Protein AF-F0STV6-F1 (afdb_monomer_lite)

Radius of gyration: 13.62 Å; chains: 1; bounding box: 29×18×43 Å

Sequence (49 aa):
MATTTNKVLRMVFSTQSGSTFSITLPTPREDLTAAEVEVVIELILSNTR

Foldseek 3Di:
DDPPPFDKDWDWDQDPVRDIDIDIDTRDDPPDDPVVVVVVVVVVVVVPD

Secondary structure (DSSP, 8-state):
-------EEEEEEE-TTS-EEEEEEES--TT--HHHHHHHHHHHHHT--

Structure (mmCIF, N/CA/C/O backbone):
data_AF-F0STV6-F1
#
_entry.id   AF-F0STV6-F1
#
loop_
_atom_site.group_PDB
_atom_site.id
_atom_site.type_symbol
_atom_site.label_atom_id
_atom_site.label_alt_id
_atom_site.label_comp_id
_atom_site.label_asym_id
_atom_site.label_entity_id
_atom_site.label_seq_id
_atom_site.pdbx_PDB_ins_code
_atom_site.Cartn_x
_atom_site.Cartn_y
_atom_site.Cartn_z
_atom_site.occupancy
_atom_site.B_iso_or_equiv
_atom_site.auth_seq_id
_atom_site.auth_comp_id
_atom_site.auth_asym_id
_atom_site.auth_atom_id
_atom_site.pdbx_PDB_model_num
ATOM 1 N N . MET A 1 1 ? -16.422 5.583 26.803 1.00 42.12 1 MET A N 1
ATOM 2 C CA . MET A 1 1 ? -15.995 6.156 25.511 1.00 42.12 1 MET A CA 1
ATOM 3 C C . MET A 1 1 ? -14.903 5.249 24.972 1.00 42.12 1 MET A C 1
ATOM 5 O O . MET A 1 1 ? -13.802 5.284 25.500 1.00 42.12 1 MET A O 1
ATOM 9 N N . ALA A 1 2 ? -15.231 4.336 24.055 1.00 53.56 2 ALA A N 1
ATOM 10 C CA . ALA A 1 2 ? -14.234 3.441 23.475 1.00 53.56 2 ALA A CA 1
ATOM 11 C C . ALA A 1 2 ? -13.430 4.234 22.440 1.00 53.56 2 ALA A C 1
ATOM 13 O O . ALA A 1 2 ? -13.975 4.663 21.426 1.00 53.56 2 ALA A O 1
ATOM 14 N N . THR A 1 3 ? -12.159 4.495 22.728 1.00 56.81 3 THR A N 1
ATOM 15 C CA . THR A 1 3 ? -11.245 5.136 21.785 1.00 56.81 3 THR A CA 1
ATOM 16 C C . THR A 1 3 ?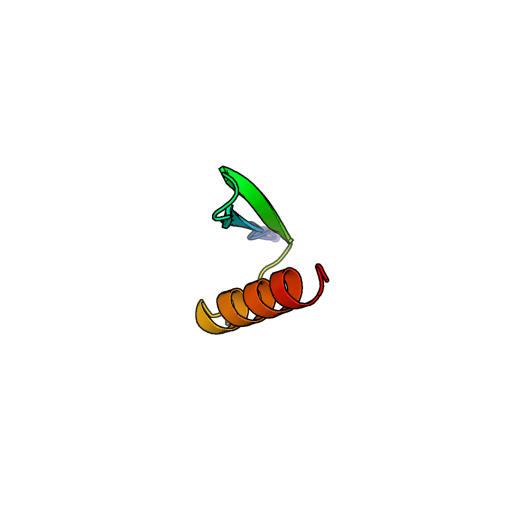 -10.912 4.116 20.702 1.00 56.81 3 THR A C 1
ATOM 18 O O . THR A 1 3 ? -10.050 3.264 20.894 1.00 56.81 3 THR A O 1
ATOM 21 N N . THR A 1 4 ? -11.628 4.143 19.578 1.00 62.81 4 THR A N 1
ATOM 22 C CA . THR A 1 4 ? -11.314 3.282 18.434 1.00 62.81 4 THR A CA 1
ATOM 23 C C . THR A 1 4 ? -10.044 3.816 17.778 1.00 62.81 4 THR A C 1
ATOM 25 O O . THR A 1 4 ? -10.079 4.767 16.997 1.00 62.81 4 THR A O 1
ATOM 28 N N . THR A 1 5 ? -8.890 3.265 18.149 1.00 64.69 5 THR A N 1
ATOM 29 C CA . THR A 1 5 ? -7.606 3.621 17.542 1.00 64.69 5 THR A CA 1
ATOM 30 C C . THR A 1 5 ? -7.572 3.093 16.111 1.00 64.69 5 THR A C 1
ATOM 32 O O . THR A 1 5 ? -7.176 1.958 15.858 1.00 64.69 5 THR A O 1
ATOM 35 N N . ASN A 1 6 ? -7.987 3.925 15.157 1.00 69.38 6 ASN A N 1
ATOM 36 C CA . ASN A 1 6 ? -7.809 3.642 13.739 1.00 69.38 6 ASN A CA 1
ATOM 37 C C . ASN A 1 6 ? -6.331 3.823 13.385 1.00 69.38 6 ASN A C 1
ATOM 39 O O . ASN A 1 6 ? -5.877 4.922 13.067 1.00 69.38 6 ASN A O 1
ATOM 43 N N . LYS A 1 7 ? -5.565 2.733 13.473 1.00 72.50 7 LYS A N 1
ATOM 44 C CA . LYS A 1 7 ? -4.225 2.666 12.889 1.00 72.50 7 LYS A CA 1
ATOM 45 C C . LYS A 1 7 ? -4.392 2.776 11.367 1.00 72.50 7 LYS A C 1
ATOM 47 O O . LYS A 1 7 ? -5.268 2.137 10.785 1.00 72.50 7 LYS A O 1
ATOM 52 N N . VAL A 1 8 ? -3.589 3.616 10.722 1.00 79.94 8 VAL A N 1
ATOM 53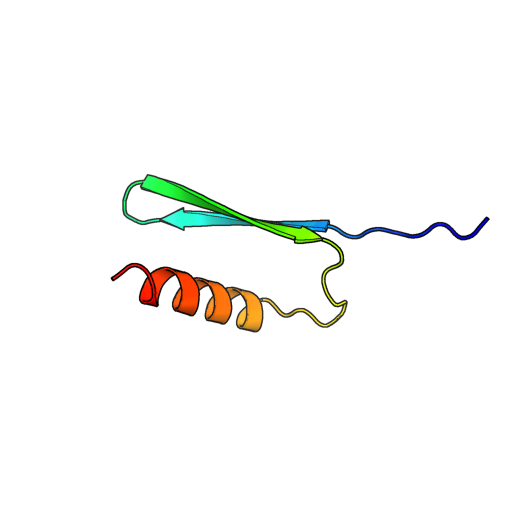 C CA . VAL A 1 8 ? -3.549 3.735 9.259 1.00 79.94 8 VAL A CA 1
ATOM 54 C C . VAL A 1 8 ? -2.108 3.535 8.842 1.00 79.94 8 VAL A C 1
ATOM 56 O O . VAL A 1 8 ? -1.231 4.281 9.278 1.00 79.94 8 VAL A O 1
ATOM 59 N N . LEU A 1 9 ? -1.866 2.529 8.008 1.00 79.56 9 LEU A N 1
ATOM 60 C CA . LEU A 1 9 ? -0.551 2.292 7.439 1.00 79.56 9 LEU A CA 1
ATOM 61 C C . LEU A 1 9 ? -0.502 2.925 6.051 1.00 79.56 9 LEU A C 1
ATOM 63 O O . LEU A 1 9 ? -1.288 2.581 5.168 1.00 79.56 9 LEU A O 1
ATOM 67 N N . ARG A 1 10 ? 0.421 3.868 5.863 1.00 83.81 10 ARG A N 1
ATOM 68 C CA . ARG A 1 10 ? 0.725 4.451 4.557 1.00 83.81 10 ARG A CA 1
ATOM 69 C C . ARG A 1 10 ? 2.109 3.999 4.139 1.00 83.81 10 ARG A C 1
ATOM 71 O O . ARG A 1 10 ? 3.080 4.263 4.841 1.00 83.81 10 ARG A O 1
ATOM 78 N N . MET A 1 11 ? 2.178 3.360 2.985 1.00 80.31 11 MET A N 1
ATOM 79 C CA . MET A 1 11 ? 3.407 2.815 2.431 1.00 80.31 11 MET A CA 1
ATOM 80 C C . MET A 1 11 ? 3.694 3.530 1.119 1.00 80.31 11 MET A C 1
ATOM 82 O O . MET A 1 11 ? 2.805 3.655 0.278 1.00 80.31 11 MET A O 1
ATOM 86 N N . VAL A 1 12 ? 4.905 4.061 0.979 1.00 82.62 12 VAL A N 1
ATOM 87 C CA . VAL A 1 12 ? 5.324 4.842 -0.187 1.00 82.62 12 VAL A CA 1
ATOM 88 C C . VAL A 1 12 ? 6.516 4.143 -0.812 1.00 82.62 12 VAL A C 1
ATOM 90 O O . VAL A 1 12 ? 7.547 3.981 -0.164 1.00 82.62 12 VAL A O 1
ATOM 93 N N . PHE A 1 13 ? 6.367 3.749 -2.069 1.00 75.94 13 PHE A N 1
ATOM 94 C CA . PHE A 1 13 ? 7.377 3.034 -2.834 1.00 75.94 13 PHE A CA 1
ATOM 95 C C . PHE A 1 13 ? 7.857 3.911 -3.975 1.00 75.94 13 PHE A C 1
ATOM 97 O O . PHE A 1 13 ? 7.067 4.387 -4.787 1.00 75.94 13 PHE A O 1
ATOM 104 N N . SER A 1 14 ? 9.160 4.133 -4.045 1.00 77.19 14 SER A N 1
ATOM 105 C CA . SER A 1 14 ? 9.808 4.751 -5.197 1.00 77.19 14 SER A CA 1
ATOM 106 C C . SER A 1 14 ? 10.095 3.684 -6.247 1.00 77.19 14 SER A C 1
ATOM 108 O O . SER A 1 14 ? 10.823 2.728 -5.988 1.00 77.19 14 SER A O 1
ATOM 110 N N . THR A 1 15 ? 9.521 3.849 -7.432 1.00 75.94 15 THR A N 1
ATOM 111 C CA . THR A 1 15 ? 9.772 2.989 -8.594 1.00 75.94 15 THR A CA 1
ATOM 112 C C . THR A 1 15 ? 11.038 3.437 -9.332 1.00 75.94 15 THR A C 1
ATOM 114 O O . THR A 1 15 ? 11.420 4.607 -9.271 1.00 75.94 15 THR A O 1
ATOM 117 N N . GLN A 1 16 ? 11.686 2.524 -10.066 1.00 72.69 16 GLN A N 1
ATOM 118 C CA . GLN A 1 16 ? 12.881 2.843 -10.867 1.00 72.69 16 GLN A CA 1
ATOM 119 C C . GLN A 1 16 ? 12.626 3.895 -11.957 1.00 72.69 16 GLN A C 1
ATOM 121 O O . GLN A 1 16 ? 13.556 4.587 -12.358 1.00 72.69 16 GLN A O 1
ATOM 126 N N . SER A 1 17 ? 11.378 4.064 -12.406 1.00 73.25 17 SER A N 1
ATOM 127 C CA . SER A 1 17 ? 10.986 5.115 -13.354 1.00 73.25 17 SER A CA 1
ATOM 128 C C . SER A 1 17 ? 10.886 6.509 -12.718 1.00 73.25 17 SER A C 1
ATOM 130 O O . SER A 1 17 ? 10.491 7.460 -13.387 1.00 73.25 17 SER A O 1
ATOM 132 N N . GLY A 1 18 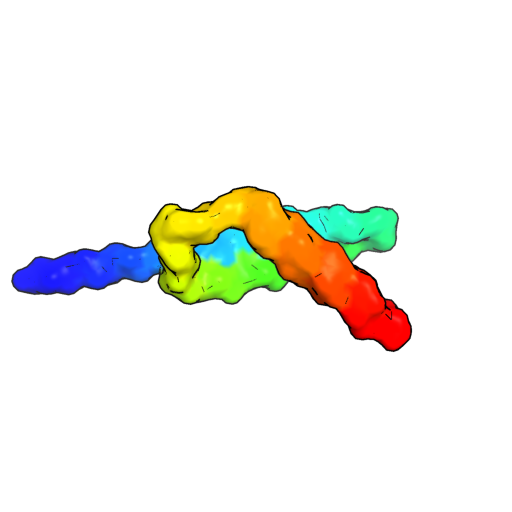? 11.208 6.647 -11.426 1.00 74.12 18 GLY A N 1
ATOM 133 C CA . GLY A 1 18 ? 11.105 7.903 -10.682 1.00 74.12 18 GLY A CA 1
ATOM 134 C C . GLY A 1 18 ? 9.681 8.239 -10.230 1.00 74.12 18 GLY A C 1
ATOM 135 O O . GLY A 1 18 ? 9.456 9.304 -9.660 1.00 74.12 18 GLY A O 1
ATOM 136 N N . SER A 1 19 ? 8.711 7.348 -10.456 1.00 78.62 19 SER A N 1
ATOM 137 C CA . SER A 1 19 ? 7.337 7.508 -9.972 1.00 78.62 19 SER A CA 1
ATOM 138 C C . SER A 1 19 ? 7.202 6.993 -8.540 1.00 78.62 19 SER A C 1
ATOM 140 O O . SER A 1 19 ? 7.862 6.027 -8.152 1.00 78.62 19 SER A O 1
ATOM 142 N N . THR A 1 20 ? 6.331 7.606 -7.746 1.00 81.06 20 THR A N 1
ATOM 143 C CA . THR A 1 20 ? 6.014 7.145 -6.392 1.00 81.06 20 THR A CA 1
ATOM 144 C C . THR A 1 20 ? 4.664 6.441 -6.383 1.00 81.06 20 THR A C 1
ATOM 146 O O . THR A 1 20 ? 3.665 6.972 -6.862 1.00 81.06 20 THR A O 1
ATOM 149 N N . PHE A 1 21 ? 4.627 5.230 -5.836 1.00 77.56 21 PHE A N 1
ATOM 150 C CA . PHE A 1 21 ? 3.403 4.471 -5.625 1.00 77.56 21 PHE A CA 1
ATOM 151 C C . PHE A 1 21 ? 3.053 4.493 -4.140 1.00 77.56 21 PHE A C 1
ATOM 153 O O . PHE A 1 21 ? 3.846 4.063 -3.302 1.00 77.56 21 PHE A O 1
ATOM 160 N N . SER A 1 22 ? 1.882 5.027 -3.796 1.00 80.69 22 SER A N 1
ATOM 161 C CA . SER A 1 22 ? 1.426 5.113 -2.409 1.00 80.69 22 SER A CA 1
ATOM 162 C C . SER A 1 22 ? 0.250 4.178 -2.163 1.00 80.69 22 SER A C 1
ATOM 164 O O . SER A 1 22 ? -0.799 4.330 -2.787 1.00 80.69 22 SER A O 1
ATOM 166 N N . ILE A 1 23 ? 0.397 3.267 -1.205 1.00 80.75 23 ILE A N 1
ATOM 167 C CA . ILE A 1 23 ? -0.669 2.378 -0.745 1.00 80.75 23 ILE A CA 1
ATOM 168 C C . ILE A 1 23 ? -1.118 2.850 0.635 1.00 80.75 23 ILE A C 1
ATOM 170 O O . ILE A 1 23 ? -0.308 2.990 1.554 1.00 80.75 23 ILE A O 1
ATOM 174 N N . THR A 1 24 ? -2.418 3.102 0.777 1.00 82.69 24 THR A N 1
ATOM 175 C CA . THR A 1 24 ? -3.034 3.434 2.065 1.00 82.69 24 THR A CA 1
ATOM 176 C C . THR A 1 24 ? -3.882 2.259 2.516 1.00 82.69 24 THR A C 1
ATOM 178 O O . THR A 1 24 ? -4.868 1.925 1.864 1.00 82.69 24 THR A O 1
ATOM 181 N N . LEU A 1 25 ? -3.497 1.643 3.631 1.00 79.12 25 LEU A N 1
ATOM 182 C CA . LEU A 1 25 ? -4.236 0.559 4.257 1.00 79.12 25 LEU A CA 1
ATOM 183 C C . LEU A 1 25 ? -4.920 1.087 5.530 1.00 79.12 25 LEU A C 1
ATOM 185 O O . LEU A 1 25 ? -4.248 1.291 6.552 1.00 79.12 25 LEU A O 1
ATOM 189 N N . PRO A 1 26 ? -6.240 1.348 5.488 1.00 75.19 26 PRO A N 1
ATOM 190 C CA . PRO A 1 26 ? -7.000 1.609 6.700 1.00 75.19 26 PRO A CA 1
ATOM 191 C C . PRO A 1 26 ? -7.080 0.320 7.523 1.00 75.19 26 PRO A C 1
ATOM 193 O O . PRO A 1 26 ? -7.252 -0.761 6.963 1.00 75.19 26 PRO A O 1
ATOM 196 N N . THR A 1 27 ? -6.955 0.427 8.849 1.00 75.06 27 THR A N 1
ATOM 197 C CA . THR A 1 27 ? -7.024 -0.716 9.780 1.00 75.06 27 THR A CA 1
ATOM 198 C C . THR A 1 27 ? -6.042 -1.847 9.427 1.00 75.06 27 THR A C 1
ATOM 200 O O . THR A 1 27 ? -6.471 -2.957 9.111 1.00 75.06 27 THR A O 1
ATOM 203 N N . PRO A 1 28 ? -4.716 -1.590 9.446 1.00 73.25 28 PRO A N 1
ATOM 204 C CA . PRO A 1 28 ? -3.739 -2.646 9.240 1.00 73.25 28 PRO A CA 1
ATOM 205 C C . PRO A 1 28 ? -3.931 -3.712 10.321 1.00 73.25 28 PRO A C 1
ATOM 207 O O . PRO A 1 28 ? -4.172 -3.392 11.490 1.00 73.25 28 PRO A O 1
ATOM 210 N N . ARG A 1 29 ? -3.836 -4.983 9.922 1.00 76.56 29 ARG A N 1
ATOM 211 C CA . ARG A 1 29 ? -3.826 -6.095 10.878 1.00 76.56 29 ARG A CA 1
ATOM 212 C C . ARG A 1 29 ? -2.620 -5.914 11.801 1.00 76.56 29 ARG A C 1
ATOM 214 O O . ARG A 1 29 ? -1.563 -5.495 11.337 1.00 76.56 29 ARG A O 1
ATOM 221 N N . GLU A 1 30 ? -2.777 -6.197 13.093 1.00 72.75 30 GLU A N 1
ATOM 222 C CA . GLU A 1 30 ? -1.669 -6.037 14.051 1.00 72.75 30 GLU A CA 1
ATOM 223 C C . GLU A 1 30 ? -0.48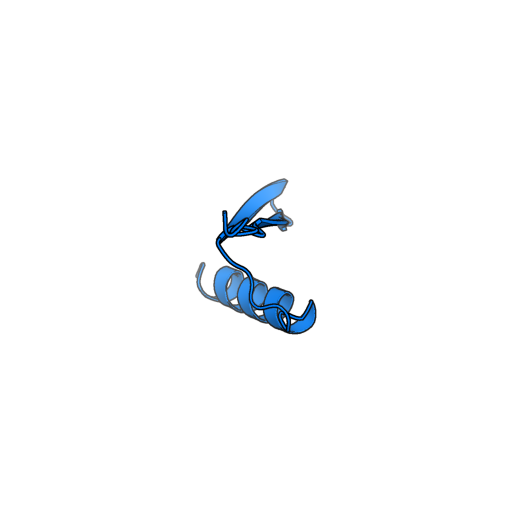5 -6.954 13.735 1.00 72.75 30 GLU A C 1
ATOM 225 O O . GLU A 1 30 ? 0.653 -6.564 13.975 1.00 72.75 30 GLU A O 1
ATOM 230 N N . ASP A 1 31 ? -0.755 -8.097 13.106 1.00 77.00 31 ASP A N 1
ATOM 231 C CA . ASP A 1 31 ? 0.256 -9.056 12.657 1.00 77.00 31 ASP A CA 1
ATOM 232 C C . ASP A 1 31 ? 0.770 -8.787 11.233 1.00 77.00 31 ASP A C 1
ATOM 234 O O . ASP A 1 31 ? 1.428 -9.647 10.656 1.00 77.00 31 ASP A O 1
ATOM 238 N N . LEU A 1 32 ? 0.460 -7.630 10.627 1.00 74.81 32 LEU A N 1
ATOM 239 C CA . LEU A 1 32 ? 0.942 -7.312 9.283 1.00 74.81 32 LEU A CA 1
ATOM 240 C C . LEU A 1 32 ? 2.469 -7.200 9.292 1.00 74.81 32 LEU A C 1
ATOM 242 O O . LEU A 1 32 ? 3.043 -6.304 9.917 1.00 74.81 32 LEU A O 1
ATOM 246 N N . THR A 1 33 ? 3.122 -8.089 8.554 1.00 78.62 33 THR A N 1
ATOM 247 C CA . THR A 1 33 ? 4.581 -8.126 8.469 1.00 78.62 33 THR A CA 1
ATOM 248 C C . THR A 1 33 ? 5.103 -7.359 7.257 1.00 78.62 33 THR A C 1
ATOM 250 O O . THR A 1 33 ? 4.435 -7.222 6.232 1.00 78.62 33 THR A O 1
ATOM 253 N N . ALA A 1 34 ? 6.348 -6.882 7.350 1.00 74.62 34 ALA A N 1
ATOM 254 C CA . ALA A 1 34 ? 7.022 -6.234 6.225 1.00 74.62 34 ALA A CA 1
ATOM 255 C C . ALA A 1 34 ? 7.147 -7.163 5.000 1.00 74.62 34 ALA A C 1
ATOM 257 O O . ALA A 1 34 ? 7.037 -6.694 3.872 1.00 74.62 34 ALA A O 1
ATOM 258 N N . ALA A 1 35 ? 7.301 -8.474 5.219 1.00 80.00 35 ALA A N 1
ATOM 259 C CA . ALA A 1 35 ? 7.388 -9.465 4.148 1.00 80.00 35 ALA A CA 1
ATOM 260 C C . ALA A 1 35 ? 6.077 -9.587 3.351 1.00 80.00 35 ALA A C 1
ATOM 262 O O . ALA A 1 35 ? 6.102 -9.643 2.126 1.00 80.00 35 ALA A O 1
ATOM 263 N N . GLU A 1 36 ? 4.919 -9.580 4.018 1.00 78.31 36 GLU A N 1
ATOM 264 C CA . GLU A 1 36 ? 3.618 -9.602 3.329 1.00 78.31 36 GLU A CA 1
ATOM 265 C C . GLU A 1 36 ? 3.387 -8.330 2.513 1.00 78.31 36 GLU A C 1
ATOM 267 O O . GLU A 1 36 ? 2.853 -8.383 1.407 1.00 78.31 36 GLU A O 1
ATOM 272 N N . VAL A 1 37 ? 3.817 -7.185 3.047 1.00 79.56 37 VAL A N 1
ATOM 273 C CA . VAL A 1 37 ? 3.786 -5.909 2.330 1.00 79.56 37 VAL A CA 1
ATOM 274 C C . VAL A 1 37 ? 4.623 -5.995 1.053 1.00 79.56 37 VAL A C 1
ATOM 276 O O . VAL A 1 37 ? 4.123 -5.634 -0.012 1.00 79.56 37 VAL A O 1
ATOM 279 N N . GLU A 1 38 ? 5.851 -6.513 1.149 1.00 78.44 38 GLU A N 1
ATOM 280 C CA . GLU 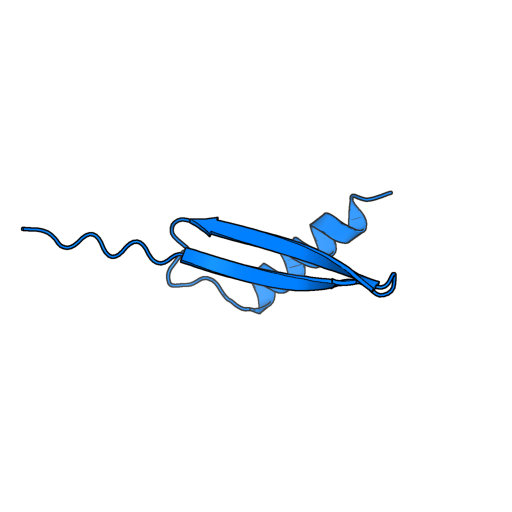A 1 38 ? 6.774 -6.701 0.022 1.00 78.44 38 GLU A CA 1
ATOM 281 C C . GLU A 1 38 ? 6.173 -7.592 -1.072 1.00 78.44 38 GLU A C 1
ATOM 283 O O . GLU A 1 38 ? 6.107 -7.181 -2.229 1.00 78.44 38 GLU A O 1
ATOM 288 N N . VAL A 1 39 ? 5.596 -8.738 -0.696 1.00 81.44 39 VAL A N 1
ATOM 289 C CA . VAL A 1 39 ? 4.914 -9.654 -1.629 1.00 81.44 39 VAL A CA 1
ATOM 290 C C . VAL A 1 39 ? 3.740 -8.979 -2.344 1.00 81.44 39 VAL A C 1
ATOM 292 O O . VAL A 1 39 ? 3.540 -9.175 -3.544 1.00 81.44 39 VAL A O 1
ATOM 295 N N . VAL A 1 40 ? 2.951 -8.161 -1.639 1.00 77.25 40 VAL A N 1
ATOM 296 C CA . VAL A 1 40 ? 1.830 -7.430 -2.253 1.00 77.25 40 VAL A CA 1
ATOM 297 C C . VAL A 1 40 ? 2.332 -6.407 -3.273 1.00 77.25 40 VAL A C 1
ATOM 299 O O . VAL A 1 40 ? 1.721 -6.255 -4.330 1.00 77.25 40 VAL A O 1
ATOM 302 N N . ILE A 1 41 ? 3.446 -5.726 -3.004 1.00 77.12 41 ILE A N 1
ATOM 303 C CA . ILE A 1 41 ? 4.041 -4.778 -3.959 1.00 77.12 41 ILE A CA 1
ATOM 304 C C . ILE A 1 41 ? 4.581 -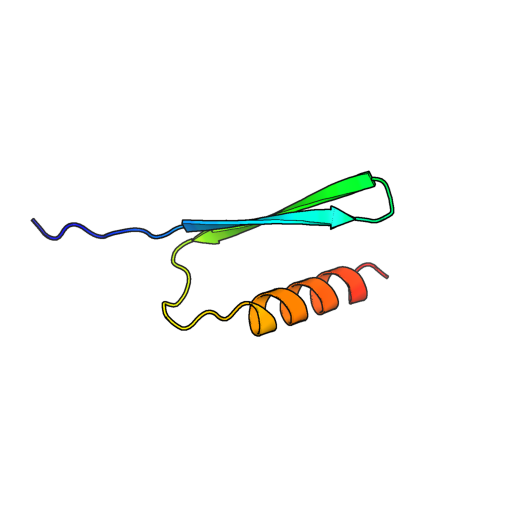5.507 -5.175 1.00 77.12 41 ILE A C 1
ATOM 306 O O . ILE A 1 41 ? 4.310 -5.078 -6.295 1.00 77.12 41 ILE A O 1
ATOM 310 N N . GLU A 1 42 ? 5.302 -6.609 -4.977 1.00 80.38 42 GLU A N 1
ATOM 311 C CA . GLU A 1 42 ? 5.774 -7.440 -6.081 1.00 80.38 42 GLU A CA 1
ATOM 312 C C . GLU A 1 42 ? 4.608 -7.906 -6.955 1.00 80.38 42 GLU A C 1
ATOM 314 O O . GLU A 1 42 ? 4.687 -7.811 -8.179 1.00 80.38 42 GLU A O 1
ATOM 319 N N . LEU A 1 43 ? 3.487 -8.317 -6.352 1.00 77.62 43 LEU A N 1
ATOM 320 C CA . LEU A 1 43 ? 2.280 -8.695 -7.083 1.00 77.62 43 LEU A CA 1
ATOM 321 C C . LEU A 1 43 ? 1.686 -7.521 -7.876 1.00 77.62 43 LEU A C 1
ATOM 323 O O . LEU A 1 43 ? 1.331 -7.697 -9.039 1.00 77.62 43 LEU A O 1
ATOM 327 N N . ILE A 1 44 ? 1.586 -6.329 -7.279 1.00 73.50 44 ILE A N 1
ATOM 328 C CA . ILE A 1 44 ? 1.057 -5.123 -7.942 1.00 73.50 44 ILE A CA 1
ATOM 329 C C . ILE A 1 44 ? 1.949 -4.704 -9.120 1.00 73.50 44 ILE A C 1
ATOM 331 O O . ILE A 1 44 ? 1.443 -4.398 -10.202 1.00 73.50 44 ILE A O 1
ATOM 335 N N . LEU A 1 45 ? 3.270 -4.722 -8.930 1.00 71.38 45 LEU A N 1
ATOM 336 C CA . LEU A 1 45 ? 4.242 -4.417 -9.981 1.00 71.38 45 LEU A CA 1
ATOM 337 C C . LEU A 1 45 ? 4.215 -5.476 -11.091 1.00 71.38 45 LEU A C 1
ATOM 339 O O . LEU A 1 45 ? 4.268 -5.132 -12.269 1.00 71.38 45 LEU A O 1
ATOM 343 N N . SER A 1 46 ? 4.080 -6.753 -10.732 1.00 72.38 46 SER A N 1
ATOM 344 C CA . SER A 1 46 ? 3.997 -7.867 -11.682 1.00 72.38 46 SER A CA 1
ATOM 345 C C . SER A 1 46 ? 2.719 -7.819 -12.533 1.00 72.38 46 SER A C 1
ATOM 347 O O . SER A 1 46 ? 2.751 -8.174 -13.711 1.00 72.38 46 SER A O 1
ATOM 349 N N . ASN A 1 47 ? 1.610 -7.314 -11.978 1.00 59.12 47 ASN A N 1
ATOM 350 C CA . ASN A 1 47 ? 0.326 -7.171 -12.678 1.00 59.12 47 ASN A CA 1
ATOM 351 C C . ASN A 1 47 ? 0.230 -5.911 -13.567 1.00 59.12 47 ASN A C 1
ATOM 353 O O . ASN A 1 47 ? -0.772 -5.710 -14.240 1.00 59.12 47 ASN A O 1
ATOM 357 N N . THR A 1 48 ? 1.258 -5.056 -13.597 1.00 51.59 48 THR A N 1
ATOM 358 C CA . THR A 1 48 ? 1.326 -3.865 -14.474 1.00 51.59 48 THR A CA 1
ATOM 359 C C . THR A 1 48 ? 1.917 -4.205 -15.858 1.00 51.59 48 THR A C 1
ATOM 361 O O . THR A 1 48 ? 2.663 -3.425 -16.445 1.00 51.59 48 THR A O 1
ATOM 364 N N . ARG A 1 49 ? 1.617 -5.397 -16.388 1.00 47.38 49 ARG A N 1
ATOM 365 C CA . ARG A 1 49 ? 2.036 -5.826 -17.734 1.00 47.38 49 ARG A CA 1
ATOM 366 C C . ARG A 1 49 ? 0.953 -5.624 -18.780 1.00 47.38 49 ARG A C 1
ATOM 368 O O . ARG A 1 49 ? -0.224 -5.890 -18.463 1.00 47.38 49 ARG A O 1
#

InterPro domains:
  IPR021321 Protein of unknown function DUF2922 [PF11148] (7-47)

pLDDT: mean 73.49, std 9.31, range [42.12, 83.81]

Organism: Syntrophobotulus glycolicus (strain DSM 8271 / FlGlyR) (NCBI:txid645991)